Protein AF-A0A2S9GFE5-F1 (afdb_monomer)

Foldseek 3Di:
DDDPDVDDPPPPLLVLLVVQLVCLVCVVVVVHDSVAAEQEDPACSLQSLVVLQVQWPPCVSCVPPDPPGTSHHPYGHRDNYDHD

Solvent-accessible surface area (backbone atoms only — not comparable to full-atom values): 4784 Å² total; per-residue (Å²): 106,59,55,70,81,89,34,52,86,68,46,33,61,31,41,48,38,52,51,38,24,48,42,50,76,44,25,57,86,74,79,41,59,44,92,59,44,71,39,69,24,53,39,73,37,4,29,49,25,48,53,44,56,76,41,52,66,41,68,91,57,40,81,89,52,64,95,85,55,53,31,62,54,78,42,67,47,60,42,74,44,64,90,128

Mean predicted aligned error: 2.92 Å

Structure (mmCIF, N/CA/C/O backbone):
data_AF-A0A2S9GFE5-F1
#
_entry.id   AF-A0A2S9GFE5-F1
#
loop_
_atom_site.group_PDB
_atom_site.id
_atom_site.type_symbol
_atom_site.label_atom_id
_atom_site.label_alt_id
_atom_site.label_comp_id
_atom_site.label_asym_id
_atom_site.label_entity_id
_atom_site.label_seq_id
_atom_site.pdbx_PDB_ins_code
_atom_site.Cartn_x
_atom_site.Cartn_y
_atom_site.Cartn_z
_atom_site.occupancy
_atom_site.B_iso_or_equiv
_atom_site.auth_seq_id
_atom_site.auth_comp_id
_atom_site.auth_asym_id
_atom_site.auth_atom_id
_atom_site.pdbx_PDB_model_num
ATOM 1 N N . TYR A 1 1 ? 10.271 -2.939 -0.055 1.00 83.44 1 TYR A N 1
ATOM 2 C CA . TYR A 1 1 ? 10.095 -4.236 -0.743 1.00 83.44 1 TYR A CA 1
ATOM 3 C C . TYR A 1 1 ? 11.451 -4.761 -1.196 1.00 83.44 1 TYR A C 1
ATOM 5 O O . TYR A 1 1 ? 12.387 -3.978 -1.321 1.00 83.44 1 TYR A O 1
ATOM 13 N N . ARG A 1 2 ? 11.587 -6.069 -1.424 1.00 92.06 2 ARG A N 1
ATOM 14 C CA . ARG A 1 2 ? 12.822 -6.684 -1.941 1.00 92.06 2 ARG A CA 1
ATOM 15 C C . ARG A 1 2 ? 13.100 -6.289 -3.396 1.00 92.06 2 ARG A C 1
ATOM 17 O O . ARG A 1 2 ? 12.175 -6.262 -4.197 1.00 92.06 2 ARG A O 1
ATOM 24 N N . THR A 1 3 ? 14.359 -6.034 -3.758 1.00 91.56 3 THR A N 1
ATOM 25 C CA . THR A 1 3 ? 14.745 -5.468 -5.067 1.00 91.56 3 THR A CA 1
ATOM 26 C C . THR A 1 3 ? 15.274 -6.496 -6.079 1.00 91.56 3 THR A C 1
ATOM 28 O O . THR A 1 3 ? 15.810 -7.554 -5.733 1.00 91.56 3 THR A O 1
ATOM 31 N N . SER A 1 4 ? 15.137 -6.156 -7.364 1.00 90.94 4 SER A N 1
ATOM 32 C CA . SER A 1 4 ? 15.761 -6.866 -8.488 1.00 90.94 4 SER A CA 1
ATOM 33 C C . SER A 1 4 ? 17.271 -6.583 -8.558 1.00 90.94 4 SER A C 1
ATOM 35 O O . SER A 1 4 ? 17.710 -5.548 -8.060 1.00 90.94 4 SER A O 1
ATOM 37 N N . PRO A 1 5 ? 18.076 -7.468 -9.180 1.00 91.56 5 PRO A N 1
ATOM 38 C CA . PRO A 1 5 ? 17.691 -8.735 -9.817 1.00 91.56 5 PRO A CA 1
ATOM 39 C C . PRO A 1 5 ? 17.567 -9.909 -8.833 1.00 91.56 5 PRO A C 1
ATOM 41 O O . PRO A 1 5 ? 17.001 -10.943 -9.184 1.00 91.56 5 PRO A O 1
ATOM 44 N N . LYS A 1 6 ? 18.055 -9.753 -7.592 1.00 95.44 6 LYS A N 1
ATOM 45 C CA . LYS A 1 6 ? 18.060 -10.811 -6.566 1.00 95.44 6 LYS A CA 1
ATOM 46 C C . LYS A 1 6 ? 16.655 -11.345 -6.269 1.00 95.44 6 LYS A C 1
ATOM 48 O O . LYS A 1 6 ? 16.477 -12.540 -6.039 1.00 95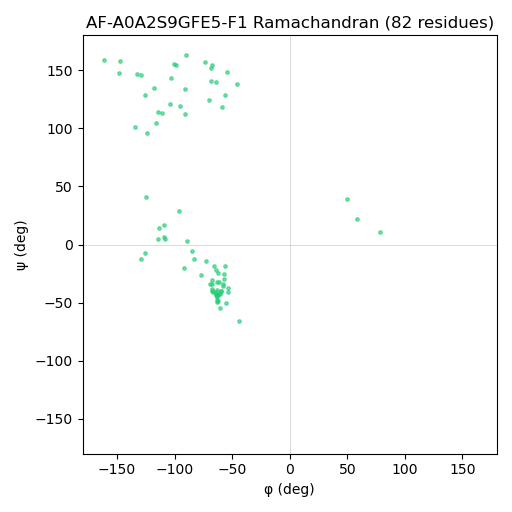.44 6 LYS A O 1
ATOM 53 N N . HIS A 1 7 ? 15.651 -10.472 -6.309 1.00 94.00 7 HIS A N 1
ATOM 54 C CA . HIS A 1 7 ? 14.250 -10.827 -6.131 1.00 94.00 7 HIS A CA 1
ATOM 55 C C . HIS A 1 7 ? 13.444 -10.359 -7.342 1.00 94.00 7 HIS A C 1
ATOM 57 O O . HIS A 1 7 ? 13.053 -9.200 -7.444 1.00 94.00 7 HIS A O 1
ATOM 63 N N . ARG A 1 8 ? 13.228 -11.281 -8.282 1.00 94.12 8 ARG A N 1
ATOM 64 C CA . ARG A 1 8 ? 12.471 -11.022 -9.510 1.00 94.12 8 ARG A CA 1
ATOM 65 C C . ARG A 1 8 ? 10.991 -10.759 -9.219 1.00 94.12 8 ARG A C 1
ATOM 67 O O . ARG A 1 8 ? 10.444 -11.252 -8.226 1.00 94.12 8 ARG A O 1
ATOM 74 N N . TRP A 1 9 ? 10.358 -10.026 -10.132 1.00 93.12 9 TRP A N 1
ATOM 75 C CA . TRP A 1 9 ? 8.906 -9.866 -10.193 1.00 93.12 9 TRP A CA 1
ATOM 76 C C . TRP A 1 9 ? 8.193 -11.227 -10.039 1.00 93.12 9 TRP A C 1
ATOM 78 O O . TRP A 1 9 ? 8.677 -12.208 -10.613 1.00 93.12 9 TRP A O 1
ATOM 88 N N . PRO A 1 10 ? 7.085 -11.338 -9.273 1.00 93.88 10 PRO A N 1
ATOM 89 C CA . PRO A 1 10 ? 6.339 -10.294 -8.552 1.00 93.88 10 PRO A CA 1
ATOM 90 C C . PRO A 1 10 ? 6.705 -10.133 -7.061 1.00 93.88 10 PRO A C 1
ATOM 92 O O . PRO A 1 10 ? 5.867 -9.754 -6.245 1.00 93.88 10 PRO A O 1
ATOM 95 N N . ARG A 1 11 ? 7.944 -10.428 -6.636 1.00 94.75 11 ARG A N 1
ATOM 96 C CA . ARG A 1 11 ? 8.322 -10.352 -5.204 1.00 94.75 11 ARG A CA 1
ATOM 97 C C . ARG A 1 11 ? 8.116 -8.9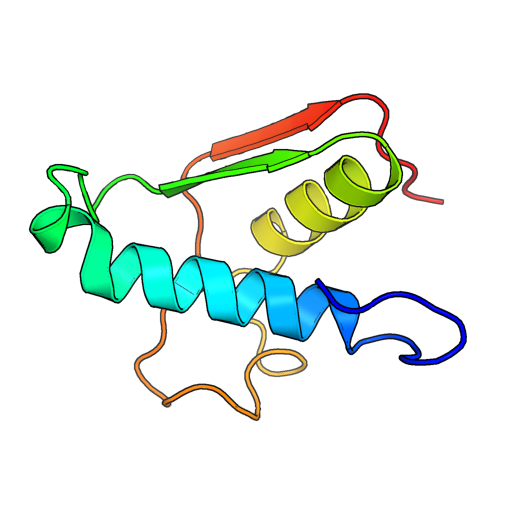62 -4.588 1.00 94.75 11 ARG A C 1
ATOM 99 O O . ARG A 1 11 ? 7.754 -8.881 -3.419 1.00 94.75 11 ARG A O 1
ATOM 106 N N . GLN A 1 12 ? 8.322 -7.906 -5.368 1.00 95.25 12 GLN A N 1
ATOM 107 C CA . GLN A 1 12 ? 8.175 -6.512 -4.960 1.00 95.25 12 GLN A CA 1
ATOM 108 C C . GLN A 1 12 ? 6.742 -6.214 -4.506 1.00 95.25 12 GLN A C 1
ATOM 110 O O . GLN A 1 12 ? 6.536 -5.761 -3.382 1.00 95.25 12 GLN A O 1
ATOM 115 N N . ILE A 1 13 ? 5.760 -6.506 -5.367 1.00 96.00 13 ILE A N 1
ATOM 116 C CA . ILE A 1 13 ? 4.352 -6.197 -5.102 1.00 96.00 13 ILE A CA 1
ATOM 117 C C . ILE A 1 13 ? 3.787 -7.062 -3.974 1.00 96.00 13 ILE A C 1
ATOM 119 O O . ILE A 1 13 ? 3.012 -6.569 -3.160 1.00 96.00 13 ILE A O 1
ATOM 123 N N . ILE A 1 14 ? 4.248 -8.313 -3.851 1.00 96.44 14 ILE A N 1
ATOM 124 C CA . ILE A 1 14 ? 3.884 -9.189 -2.728 1.00 96.44 14 ILE A CA 1
ATOM 125 C C . ILE A 1 14 ? 4.329 -8.569 -1.395 1.00 96.44 14 ILE A C 1
ATOM 127 O O . ILE A 1 14 ? 3.567 -8.575 -0.433 1.00 96.44 14 ILE A O 1
ATOM 131 N N . ASP A 1 15 ? 5.538 -8.003 -1.330 1.00 96.62 15 ASP A N 1
ATOM 132 C CA . ASP A 1 15 ? 6.026 -7.357 -0.106 1.00 96.62 15 ASP A CA 1
ATOM 133 C C . ASP A 1 15 ? 5.237 -6.082 0.224 1.00 96.62 15 ASP A C 1
ATOM 135 O O . ASP A 1 15 ? 4.964 -5.816 1.391 1.00 96.62 15 ASP A O 1
ATOM 139 N N . VAL A 1 16 ? 4.862 -5.296 -0.791 1.00 97.06 16 VAL A N 1
ATOM 140 C CA . VAL A 1 16 ? 4.027 -4.096 -0.604 1.00 97.06 16 VAL A CA 1
ATOM 141 C C . VAL A 1 16 ? 2.651 -4.483 -0.068 1.00 97.06 16 VAL A C 1
ATOM 143 O O . VAL A 1 16 ? 2.193 -3.904 0.912 1.00 97.06 16 VAL A O 1
ATOM 146 N N . LYS A 1 17 ? 2.024 -5.515 -0.638 1.00 97.75 17 LYS A N 1
ATOM 147 C CA . LYS A 1 17 ? 0.750 -6.047 -0.148 1.00 97.75 17 LYS A CA 1
ATOM 148 C C . LYS A 1 17 ? 0.843 -6.582 1.275 1.00 97.75 17 LYS A C 1
ATOM 150 O O . LYS A 1 17 ? -0.024 -6.284 2.088 1.00 97.75 17 LYS A O 1
ATOM 155 N N . ALA A 1 18 ? 1.911 -7.304 1.608 1.00 97.06 18 ALA A N 1
ATOM 156 C CA . ALA A 1 18 ? 2.142 -7.754 2.977 1.00 97.06 18 ALA A CA 1
ATOM 157 C C . ALA A 1 18 ? 2.250 -6.577 3.961 1.00 97.06 18 ALA A C 1
ATOM 159 O O . ALA A 1 18 ? 1.693 -6.647 5.054 1.00 97.06 18 ALA A O 1
ATOM 160 N N . ALA A 1 19 ? 2.912 -5.486 3.565 1.00 96.88 19 ALA A N 1
ATOM 161 C CA . ALA A 1 19 ? 3.007 -4.283 4.385 1.00 96.88 19 ALA A CA 1
ATOM 162 C C . ALA A 1 19 ? 1.647 -3.587 4.569 1.00 96.88 19 ALA A C 1
ATOM 164 O O . ALA A 1 19 ? 1.334 -3.178 5.683 1.00 96.88 19 ALA A O 1
ATOM 165 N N . ILE A 1 20 ? 0.821 -3.503 3.519 1.00 97.50 20 ILE A N 1
ATOM 166 C CA . ILE A 1 20 ? -0.538 -2.938 3.605 1.00 97.50 20 ILE A CA 1
ATOM 167 C C . ILE A 1 20 ? -1.410 -3.774 4.543 1.00 97.50 20 ILE A C 1
ATOM 169 O O . ILE A 1 20 ? -2.012 -3.224 5.461 1.00 97.50 20 ILE A O 1
ATOM 173 N N . ALA A 1 21 ? -1.425 -5.099 4.368 1.00 97.38 21 ALA A N 1
ATOM 174 C CA . ALA A 1 21 ? -2.186 -5.995 5.236 1.00 97.38 21 ALA A CA 1
ATOM 175 C C . ALA A 1 21 ? -1.740 -5.891 6.698 1.00 97.38 21 ALA A C 1
ATOM 177 O O . ALA A 1 21 ? -2.568 -5.870 7.609 1.00 97.38 21 ALA A O 1
ATOM 178 N N . TRP A 1 22 ? -0.431 -5.781 6.931 1.00 96.62 22 TRP A N 1
ATOM 179 C CA . TRP A 1 22 ? 0.097 -5.558 8.269 1.00 96.62 22 TRP A CA 1
ATOM 180 C C . TRP A 1 22 ? -0.353 -4.205 8.837 1.00 96.62 22 TRP A C 1
ATOM 182 O O . TRP A 1 22 ? -0.787 -4.156 9.986 1.00 96.62 22 TRP A O 1
ATOM 192 N N . ALA A 1 23 ? -0.318 -3.130 8.045 1.00 96.69 23 ALA A N 1
ATOM 193 C CA . ALA A 1 23 ? -0.778 -1.812 8.474 1.00 96.69 23 ALA A CA 1
ATOM 194 C C . ALA A 1 23 ? -2.277 -1.819 8.821 1.00 96.69 23 ALA A C 1
ATOM 196 O O . ALA A 1 23 ? -2.638 -1.409 9.921 1.00 96.69 23 ALA A O 1
ATOM 197 N N . ARG A 1 24 ? -3.138 -2.376 7.957 1.00 96.31 24 ARG A N 1
ATOM 198 C CA . ARG A 1 24 ? -4.578 -2.564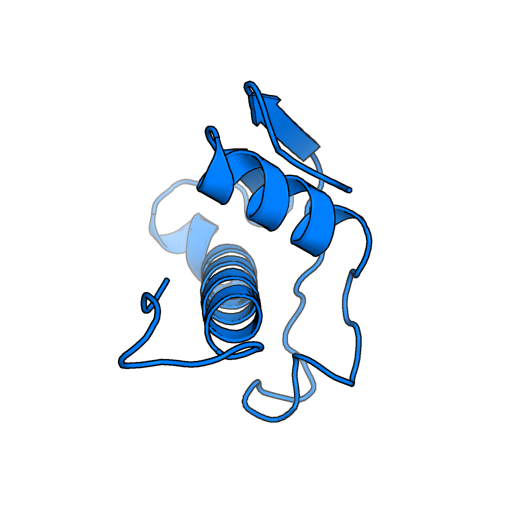 8.227 1.00 96.31 24 ARG A CA 1
ATOM 199 C C . ARG A 1 24 ? -4.830 -3.320 9.534 1.00 96.31 24 ARG A C 1
ATOM 201 O O . ARG A 1 24 ? -5.720 -2.958 10.297 1.00 96.31 24 ARG A O 1
ATOM 208 N N . ALA A 1 25 ? -4.038 -4.352 9.816 1.00 96.12 25 ALA A N 1
ATOM 209 C CA . ALA A 1 25 ? -4.219 -5.165 11.013 1.00 96.12 25 ALA A CA 1
ATOM 210 C C . ALA A 1 25 ? -3.700 -4.506 12.306 1.00 96.12 25 ALA A C 1
ATOM 212 O O . ALA A 1 25 ? -4.195 -4.841 13.381 1.00 96.12 25 ALA A O 1
ATOM 213 N N . ASN A 1 26 ? -2.718 -3.598 12.228 1.00 96.44 26 ASN A N 1
ATOM 214 C CA . ASN A 1 26 ? -1.967 -3.152 13.411 1.00 96.44 26 ASN A CA 1
ATOM 215 C C . ASN A 1 26 ? -1.930 -1.632 13.635 1.00 96.44 26 ASN A C 1
ATOM 217 O O . ASN A 1 26 ? -1.420 -1.212 14.668 1.00 96.44 26 ASN A O 1
ATOM 221 N N . ALA A 1 27 ? -2.424 -0.796 12.713 1.00 96.56 27 ALA A N 1
ATOM 222 C CA . ALA A 1 27 ? -2.263 0.663 12.795 1.00 96.56 27 ALA A CA 1
ATOM 223 C C . ALA A 1 27 ? -2.743 1.277 14.126 1.00 96.56 27 ALA A C 1
ATOM 225 O O . ALA A 1 27 ? -2.079 2.164 14.658 1.00 96.56 27 ALA A O 1
ATOM 226 N N . ASP A 1 28 ? -3.832 0.768 14.701 1.00 96.56 28 ASP A N 1
ATOM 227 C CA . ASP A 1 28 ? -4.400 1.236 15.972 1.00 96.56 28 ASP A CA 1
ATOM 228 C C . ASP A 1 28 ? -3.461 1.041 17.168 1.00 96.56 28 ASP A C 1
ATOM 230 O O . ASP A 1 28 ? -3.420 1.882 18.064 1.00 96.56 28 ASP A O 1
ATOM 234 N N . GLN A 1 29 ? -2.642 -0.015 17.153 1.00 97.31 29 GLN A N 1
ATOM 235 C CA . GLN A 1 29 ? -1.638 -0.276 18.190 1.00 97.31 29 GLN A CA 1
ATOM 236 C C . GLN A 1 29 ? -0.534 0.790 18.209 1.00 97.31 29 GLN A C 1
ATOM 238 O O . GLN A 1 29 ? 0.179 0.931 19.201 1.00 97.31 29 GLN A O 1
ATOM 243 N N . TYR A 1 30 ? -0.403 1.551 17.12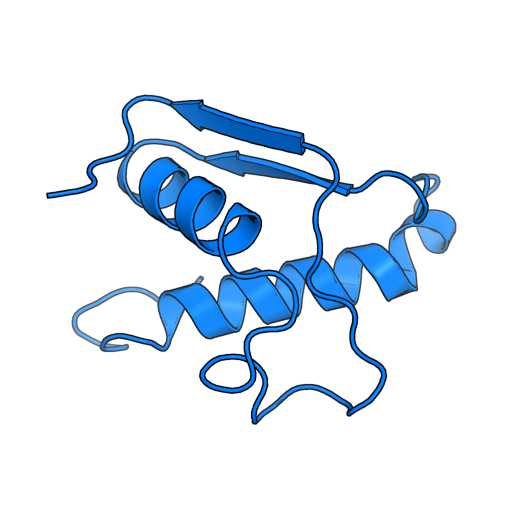1 1.00 95.81 30 TYR A N 1
ATOM 244 C CA . TYR A 1 30 ? 0.582 2.615 16.951 1.00 95.81 30 TYR A CA 1
ATOM 245 C C . TYR A 1 30 ? -0.066 4.006 16.861 1.00 95.81 30 TYR A C 1
ATOM 247 O O . TYR A 1 30 ? 0.591 4.963 16.458 1.00 95.81 30 TYR A O 1
ATOM 255 N N . GLY A 1 31 ? -1.347 4.128 17.234 1.00 95.44 31 GLY A N 1
ATOM 256 C CA . GLY A 1 31 ? -2.089 5.393 17.220 1.00 95.44 31 GLY A CA 1
ATOM 257 C C . GLY A 1 31 ? -2.578 5.845 15.839 1.00 95.44 31 GLY A C 1
ATOM 258 O O . GLY A 1 31 ? -3.012 6.985 15.696 1.00 95.44 31 GLY A O 1
ATOM 259 N N . GLY A 1 32 ? -2.504 4.980 14.825 1.00 95.19 32 GLY A N 1
ATOM 260 C CA . GLY A 1 32 ? -3.073 5.215 13.498 1.00 95.19 32 GLY A CA 1
ATOM 261 C C . GLY A 1 32 ? -4.513 4.714 13.370 1.00 95.19 32 GLY A C 1
ATOM 262 O O . GLY A 1 32 ? -4.972 3.879 14.147 1.00 95.19 32 GLY A O 1
ATOM 263 N N . ASP A 1 33 ? -5.224 5.187 12.348 1.00 95.62 33 ASP A N 1
ATOM 264 C CA . ASP A 1 33 ? -6.555 4.685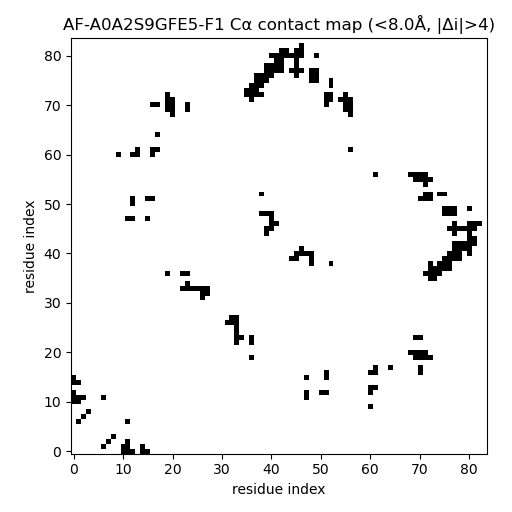 12.008 1.00 95.62 33 ASP A CA 1
ATOM 265 C C . ASP A 1 33 ? -6.456 3.531 11.001 1.00 95.62 33 ASP A C 1
ATOM 267 O O . ASP A 1 33 ? -6.103 3.723 9.839 1.00 95.62 33 ASP A O 1
ATOM 271 N N . ARG A 1 34 ? -6.802 2.313 11.430 1.00 93.31 34 ARG A N 1
ATOM 272 C CA . ARG A 1 34 ? -6.872 1.146 10.532 1.00 93.31 34 ARG A CA 1
ATOM 273 C C . ARG A 1 34 ? -7.940 1.284 9.439 1.00 93.31 34 ARG A C 1
ATOM 275 O O . ARG A 1 34 ? -7.843 0.602 8.419 1.00 93.31 34 ARG A O 1
ATOM 282 N N . GLY A 1 35 ? -8.941 2.143 9.640 1.00 95.75 35 GLY A N 1
ATOM 283 C CA . GLY A 1 35 ? -9.979 2.474 8.667 1.00 95.75 35 GLY A CA 1
ATOM 284 C C . GLY A 1 35 ? -9.485 3.354 7.520 1.00 95.75 35 GLY A C 1
ATOM 285 O O . GLY A 1 35 ? -10.156 3.412 6.495 1.00 95.75 35 GLY A O 1
ATOM 286 N N . PHE A 1 36 ? -8.302 3.968 7.648 1.00 97.06 36 PHE A N 1
ATOM 287 C CA . PHE A 1 36 ? -7.712 4.807 6.609 1.00 97.06 36 PHE A CA 1
ATOM 288 C C . PHE A 1 36 ? -6.221 4.500 6.388 1.00 97.06 36 PHE A C 1
ATOM 290 O O . PHE A 1 36 ? -5.347 4.959 7.123 1.00 97.06 36 PHE A O 1
ATOM 297 N N . VAL A 1 37 ? -5.907 3.750 5.330 1.00 97.56 37 VAL A N 1
ATOM 298 C CA . VAL A 1 37 ? -4.542 3.390 4.929 1.00 97.56 37 VAL A CA 1
ATOM 299 C C . VAL A 1 37 ? -4.212 4.028 3.585 1.00 97.56 37 VAL A C 1
ATOM 301 O O . VAL A 1 37 ? -4.763 3.662 2.550 1.00 97.56 37 VAL A O 1
ATOM 304 N N . ALA A 1 38 ? -3.257 4.957 3.591 1.00 97.38 38 ALA A N 1
ATOM 305 C CA . ALA A 1 38 ? -2.713 5.570 2.384 1.00 97.38 38 ALA A CA 1
ATOM 306 C C . ALA A 1 38 ? -1.341 4.981 2.034 1.00 97.38 38 ALA A C 1
ATOM 308 O O . ALA A 1 38 ? -0.518 4.725 2.916 1.00 97.38 38 ALA A O 1
ATOM 309 N N . VAL A 1 39 ? -1.062 4.823 0.740 1.00 97.19 39 VAL A N 1
ATOM 310 C CA . VAL A 1 39 ? 0.266 4.443 0.238 1.00 97.19 39 VAL A CA 1
ATOM 311 C C . VAL A 1 39 ? 0.841 5.541 -0.641 1.00 97.19 39 VAL A C 1
ATOM 313 O O . VAL A 1 39 ? 0.169 6.085 -1.514 1.00 97.19 39 VAL A O 1
ATOM 316 N N . ALA A 1 40 ? 2.112 5.858 -0.422 1.00 96.88 40 ALA A N 1
ATOM 317 C CA . ALA A 1 40 ? 2.835 6.853 -1.196 1.00 96.88 40 ALA A CA 1
ATOM 318 C C . ALA A 1 40 ? 4.161 6.282 -1.701 1.00 96.88 40 ALA A C 1
ATOM 320 O O . ALA A 1 40 ? 4.802 5.483 -1.015 1.00 96.88 40 ALA A O 1
ATOM 321 N N . GLY A 1 41 ? 4.595 6.696 -2.891 1.00 95.56 41 GLY A N 1
ATOM 322 C CA . GLY A 1 41 ? 5.855 6.221 -3.451 1.00 95.56 41 GLY A CA 1
ATOM 323 C C . GLY A 1 41 ? 6.419 7.090 -4.570 1.00 95.56 41 GLY A C 1
ATOM 324 O O . GLY A 1 41 ? 5.698 7.842 -5.220 1.00 95.56 41 GLY A O 1
ATOM 325 N N . CYS A 1 42 ? 7.730 6.955 -4.796 1.00 92.81 42 CYS A N 1
ATOM 326 C CA . CYS A 1 42 ? 8.496 7.684 -5.807 1.00 92.81 42 CYS A CA 1
ATOM 327 C C . CYS A 1 42 ? 9.648 6.823 -6.359 1.00 92.81 42 CYS A C 1
ATOM 329 O O . CYS A 1 42 ? 10.131 5.919 -5.668 1.00 92.81 42 CYS A O 1
ATOM 331 N N . PRO A 1 43 ? 10.160 7.115 -7.562 1.00 93.06 43 PRO A N 1
ATOM 332 C CA . PRO A 1 43 ? 9.630 6.697 -8.867 1.00 93.06 43 PRO A CA 1
ATOM 333 C C . PRO A 1 43 ? 9.206 5.221 -8.924 1.00 93.06 43 PRO A C 1
ATOM 335 O O . PRO A 1 43 ? 8.016 4.927 -8.962 1.00 93.06 43 PRO A O 1
ATOM 338 N N . ALA A 1 44 ? 10.133 4.261 -8.811 1.00 91.88 44 ALA A N 1
ATOM 339 C CA . ALA A 1 44 ? 9.787 2.834 -8.762 1.00 91.88 44 ALA A CA 1
ATOM 340 C C . ALA A 1 44 ? 8.816 2.511 -7.606 1.00 91.88 44 ALA A C 1
ATOM 342 O O . ALA A 1 44 ? 7.988 1.607 -7.704 1.00 91.88 44 ALA A O 1
ATOM 343 N N . GLY A 1 45 ? 8.879 3.278 -6.511 1.00 93.38 45 GLY A N 1
ATOM 344 C CA . GLY A 1 45 ? 7.881 3.224 -5.445 1.00 93.38 45 GLY A CA 1
ATOM 345 C C . GLY A 1 45 ? 6.503 3.743 -5.865 1.00 93.38 45 GLY A C 1
ATOM 346 O O . GLY A 1 45 ? 5.509 3.197 -5.410 1.00 93.38 45 GLY A O 1
ATOM 347 N N . GLY A 1 46 ? 6.425 4.750 -6.738 1.00 95.00 46 GLY A N 1
ATOM 348 C CA . GLY A 1 46 ? 5.169 5.282 -7.277 1.00 95.00 46 GLY A CA 1
ATOM 349 C C . GLY A 1 46 ? 4.470 4.277 -8.192 1.00 95.00 46 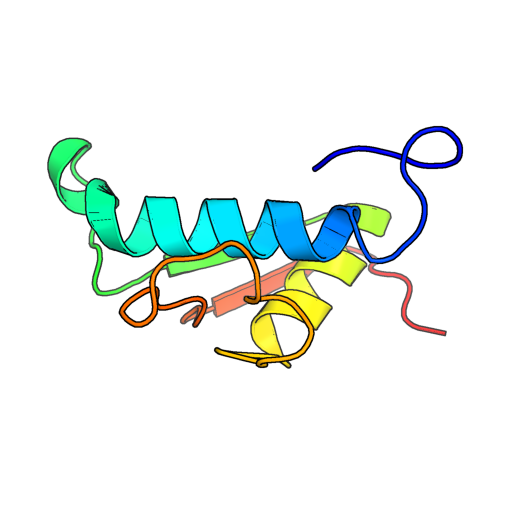GLY A C 1
ATOM 350 O O . GLY A 1 46 ? 3.265 4.056 -8.064 1.00 95.00 46 GLY A O 1
ATOM 351 N N . HIS A 1 47 ? 5.246 3.561 -9.016 1.00 95.69 47 HIS A N 1
ATOM 352 C CA . HIS A 1 47 ? 4.745 2.401 -9.761 1.00 95.69 47 HIS A CA 1
ATOM 353 C C . HIS A 1 47 ? 4.127 1.357 -8.815 1.00 95.69 47 HIS A C 1
ATOM 355 O O . HIS A 1 47 ? 2.977 0.963 -8.991 1.00 95.69 47 HIS A O 1
ATOM 361 N N . MET A 1 48 ? 4.844 0.970 -7.752 1.00 96.56 48 MET A N 1
ATOM 362 C CA . MET A 1 48 ? 4.335 0.011 -6.763 1.00 96.56 48 MET A CA 1
ATOM 363 C C . MET A 1 48 ? 3.110 0.519 -5.989 1.00 96.56 48 MET A C 1
ATOM 365 O O . MET A 1 48 ? 2.189 -0.257 -5.754 1.00 96.56 48 MET A O 1
ATOM 369 N N . ALA A 1 49 ? 3.085 1.795 -5.594 1.00 97.00 49 ALA A N 1
ATOM 370 C CA . ALA A 1 49 ? 1.960 2.397 -4.879 1.00 97.00 49 ALA A CA 1
ATOM 371 C C . ALA A 1 49 ? 0.694 2.400 -5.750 1.00 97.00 49 ALA A C 1
ATOM 373 O O . ALA A 1 49 ? -0.371 1.983 -5.300 1.00 97.00 49 ALA A O 1
ATOM 374 N N . THR A 1 50 ? 0.840 2.782 -7.022 1.00 96.81 50 THR A N 1
ATOM 375 C CA . THR A 1 50 ? -0.245 2.757 -8.014 1.00 96.81 50 THR A CA 1
ATOM 376 C C . THR A 1 50 ? -0.738 1.339 -8.255 1.00 96.81 50 THR A C 1
ATOM 378 O O . THR A 1 50 ? -1.935 1.075 -8.176 1.00 96.81 50 THR A O 1
ATOM 381 N N . LEU A 1 51 ? 0.181 0.398 -8.474 1.00 96.50 51 LEU A N 1
ATOM 382 C CA . LEU A 1 51 ? -0.170 -0.993 -8.722 1.00 96.50 51 LEU A CA 1
ATOM 383 C C . LEU A 1 51 ? -0.881 -1.635 -7.527 1.00 96.50 51 LEU A C 1
ATOM 385 O O . LEU A 1 51 ? -1.837 -2.382 -7.714 1.00 96.50 51 LEU A O 1
ATOM 389 N N . ALA A 1 52 ? -0.455 -1.328 -6.300 1.00 97.25 52 ALA A N 1
ATOM 390 C CA . ALA A 1 52 ? -1.117 -1.807 -5.092 1.00 97.25 52 ALA A CA 1
ATOM 391 C C . ALA A 1 52 ? -2.545 -1.257 -4.962 1.00 97.25 52 ALA A C 1
ATOM 393 O O . ALA A 1 52 ? -3.453 -2.029 -4.660 1.00 97.25 52 ALA A O 1
ATOM 394 N N . GLY A 1 53 ? -2.752 0.033 -5.249 1.00 97.38 53 GLY A N 1
ATOM 395 C CA . GLY A 1 53 ? -4.080 0.650 -5.212 1.00 97.38 53 GLY A CA 1
ATOM 396 C C . GLY A 1 53 ? -5.040 0.155 -6.291 1.00 97.38 53 GLY A C 1
ATOM 397 O O . GLY A 1 53 ? -6.237 0.069 -6.043 1.00 97.38 53 GLY A O 1
ATOM 398 N N . LEU A 1 54 ? -4.528 -0.230 -7.463 1.00 96.69 54 LEU A N 1
ATOM 399 C CA . LEU A 1 54 ? -5.338 -0.767 -8.565 1.00 96.69 54 LEU A CA 1
ATOM 400 C C . LEU A 1 54 ? -5.617 -2.275 -8.462 1.00 96.69 54 LEU A C 1
ATOM 402 O O . LEU A 1 54 ? -6.367 -2.809 -9.273 1.00 96.69 54 LEU A O 1
ATOM 406 N N . SER A 1 55 ? -5.025 -2.971 -7.490 1.00 96.94 55 SER A N 1
ATOM 407 C CA . SER A 1 55 ? -5.131 -4.431 -7.348 1.00 96.94 55 SER A CA 1
ATOM 408 C C . SER A 1 55 ? -5.640 -4.878 -5.974 1.00 96.94 55 SER A C 1
ATOM 410 O O . SER A 1 55 ? -5.089 -5.832 -5.411 1.00 96.94 55 SER A O 1
ATOM 412 N N . PRO A 1 56 ? -6.635 -4.215 -5.357 1.00 97.06 56 PRO A N 1
ATOM 413 C CA . PRO A 1 56 ? -7.050 -4.556 -4.001 1.00 97.06 56 PRO A CA 1
ATOM 414 C C . PRO A 1 56 ? -7.434 -6.036 -3.930 1.00 97.06 56 PRO A C 1
ATOM 416 O O . PRO A 1 56 ? -8.205 -6.534 -4.746 1.00 97.06 56 PRO A O 1
ATOM 419 N N . ASN A 1 57 ? -6.858 -6.750 -2.966 1.00 96.56 57 ASN A N 1
ATOM 420 C CA . ASN A 1 57 ? -7.152 -8.161 -2.720 1.00 96.56 57 ASN A CA 1
ATOM 421 C C . ASN A 1 57 ? -6.910 -9.130 -3.898 1.00 96.56 57 ASN A C 1
ATOM 423 O O . ASN A 1 57 ? -7.434 -10.242 -3.894 1.00 96.56 57 ASN A O 1
ATOM 427 N N . ASP A 1 58 ? -6.068 -8.752 -4.870 1.00 96.38 58 ASP A N 1
ATOM 428 C CA . ASP A 1 58 ? -5.760 -9.594 -6.032 1.00 96.38 58 ASP A CA 1
ATOM 429 C C . ASP A 1 58 ? -5.15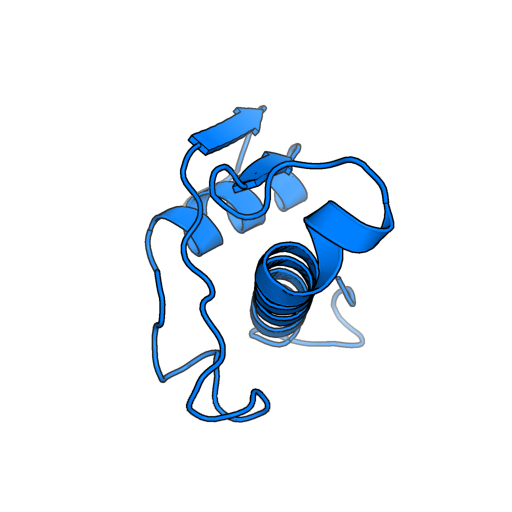1 -10.956 -5.619 1.00 96.38 58 ASP A C 1
ATOM 431 O O . ASP A 1 58 ? -4.050 -11.000 -5.044 1.00 96.38 58 ASP A O 1
ATOM 435 N N . PRO A 1 59 ? -5.810 -12.089 -5.937 1.00 93.88 59 PRO A N 1
ATOM 436 C CA . PRO A 1 59 ? -5.363 -13.414 -5.519 1.00 93.88 59 PRO A CA 1
ATOM 437 C C . PRO A 1 59 ? -3.984 -13.798 -6.074 1.00 93.88 59 PRO A C 1
ATOM 439 O O . PRO A 1 59 ? -3.279 -14.600 -5.454 1.00 93.88 59 PRO A O 1
ATOM 442 N N . GLN A 1 60 ? -3.546 -13.214 -7.195 1.00 94.38 60 GLN A N 1
ATOM 443 C CA . GLN A 1 60 ? -2.233 -13.479 -7.778 1.00 94.38 60 GLN A CA 1
ATOM 444 C C . GLN A 1 60 ? -1.091 -13.078 -6.831 1.00 94.38 60 GLN A C 1
ATOM 446 O O . GLN A 1 60 ? -0.037 -13.721 -6.823 1.00 94.38 60 GLN A O 1
ATOM 451 N N . TRP A 1 61 ? -1.285 -12.040 -6.011 1.00 94.00 61 TRP A N 1
ATOM 452 C CA . TRP A 1 61 ? -0.232 -11.456 -5.170 1.00 94.00 61 TRP A CA 1
ATOM 453 C C . TRP A 1 61 ? -0.464 -11.630 -3.662 1.00 94.00 61 TRP A C 1
ATOM 455 O O . TRP A 1 61 ? 0.347 -11.160 -2.865 1.00 94.00 61 TRP A O 1
ATOM 465 N N . GLN A 1 62 ? -1.513 -12.356 -3.259 1.00 91.62 62 GLN A N 1
ATOM 466 C CA . GLN A 1 62 ? -1.844 -12.625 -1.850 1.00 91.62 62 GLN A CA 1
ATOM 467 C C . GLN A 1 62 ? -1.626 -14.071 -1.401 1.00 91.62 62 GLN A C 1
ATOM 469 O O . GLN A 1 62 ? -1.929 -14.411 -0.266 1.00 91.62 62 GLN A O 1
ATOM 474 N N . GLN A 1 63 ? -1.049 -14.927 -2.244 1.00 88.81 63 GLN A N 1
ATOM 475 C CA . GLN A 1 63 ? -0.902 -16.370 -1.981 1.00 88.81 63 GLN A CA 1
ATOM 476 C C . GLN A 1 63 ? -0.168 -16.720 -0.671 1.00 88.81 63 GLN 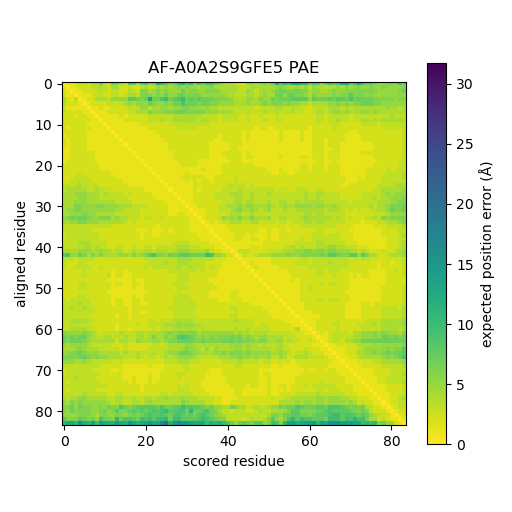A C 1
ATOM 478 O O . GLN A 1 63 ? -0.224 -17.856 -0.213 1.00 88.81 63 GLN A O 1
ATOM 483 N N . ARG A 1 64 ? 0.581 -15.769 -0.098 1.00 88.88 64 ARG A N 1
ATOM 484 C CA . ARG A 1 64 ? 1.344 -15.931 1.150 1.00 88.88 64 ARG A CA 1
ATOM 485 C C . ARG A 1 64 ? 0.749 -15.170 2.336 1.00 88.88 64 ARG A C 1
ATOM 487 O O . ARG A 1 64 ? 1.382 -15.125 3.386 1.00 88.88 64 ARG A O 1
ATOM 494 N N . LEU A 1 65 ? -0.406 -14.538 2.157 1.00 93.00 65 LEU A N 1
ATOM 495 C CA . LEU A 1 65 ? -1.115 -13.816 3.205 1.00 93.00 65 LEU A CA 1
ATOM 496 C C . LEU A 1 65 ? -2.234 -14.693 3.781 1.00 93.00 65 LEU A C 1
ATOM 498 O O . LEU A 1 65 ? -2.732 -15.583 3.087 1.00 93.00 65 LEU A O 1
ATOM 502 N N . PRO A 1 66 ? -2.643 -14.460 5.040 1.00 93.06 66 PRO A N 1
ATOM 503 C CA . PRO A 1 66 ? -3.846 -15.075 5.583 1.00 93.06 66 PRO A CA 1
ATOM 504 C C . PRO A 1 66 ? -5.068 -14.798 4.689 1.00 93.06 66 PRO A C 1
ATOM 506 O O . PRO A 1 66 ? -5.157 -13.706 4.128 1.00 93.06 66 PRO A O 1
ATOM 509 N N . PRO A 1 67 ? -6.052 -15.713 4.605 1.00 89.50 67 PRO A N 1
ATOM 510 C CA . PRO A 1 67 ? -7.269 -15.493 3.815 1.00 89.50 67 PRO A CA 1
ATOM 511 C C . PRO A 1 67 ? -8.058 -14.233 4.200 1.00 89.50 67 PRO A C 1
ATOM 513 O O . PRO A 1 67 ? -8.781 -13.687 3.377 1.00 89.50 67 PRO A O 1
ATOM 516 N N . SER A 1 68 ? -7.918 -13.771 5.445 1.00 91.88 68 SER A N 1
ATOM 517 C CA . SER A 1 68 ? -8.564 -12.566 5.972 1.00 91.88 68 SER A CA 1
ATOM 518 C C . SER A 1 68 ? -7.753 -11.280 5.769 1.00 91.88 68 SER A C 1
ATOM 520 O O . SER A 1 68 ? -8.131 -10.242 6.305 1.00 91.88 68 SER A O 1
ATOM 522 N N . ALA A 1 69 ? -6.602 -11.339 5.095 1.00 95.12 69 ALA A N 1
ATOM 523 C CA . ALA A 1 69 ? -5.763 -10.169 4.885 1.00 95.12 69 ALA A CA 1
ATOM 524 C C . ALA A 1 69 ? -6.426 -9.194 3.905 1.00 95.12 69 ALA A C 1
ATOM 526 O O . ALA A 1 69 ? -6.720 -9.561 2.769 1.00 95.12 69 ALA A O 1
ATOM 527 N N . ASP A 1 70 ? -6.601 -7.947 4.342 1.00 96.75 70 ASP A N 1
ATOM 528 C CA . ASP A 1 70 ? -7.052 -6.851 3.491 1.00 96.75 70 ASP A CA 1
ATOM 529 C C . ASP A 1 70 ? -5.846 -6.068 2.959 1.00 96.75 70 ASP A C 1
ATOM 531 O O . ASP A 1 70 ? -5.067 -5.509 3.731 1.00 96.75 70 ASP A O 1
ATOM 535 N N . THR A 1 71 ? -5.681 -6.035 1.638 1.00 97.50 71 THR A N 1
ATOM 536 C CA . THR A 1 71 ? -4.643 -5.242 0.960 1.00 97.50 71 THR A CA 1
ATOM 537 C C . THR A 1 71 ? -5.202 -4.043 0.204 1.00 97.50 71 THR A C 1
ATOM 539 O O . THR A 1 71 ? -4.513 -3.491 -0.658 1.00 97.50 71 THR A O 1
ATOM 542 N N . SER A 1 72 ? -6.440 -3.643 0.500 1.00 97.62 72 SER A N 1
ATOM 543 C CA . SER A 1 72 ? -7.005 -2.383 0.026 1.00 97.62 72 SER A CA 1
ATOM 544 C C . SER A 1 72 ? -6.313 -1.177 0.670 1.00 97.62 72 SER A C 1
ATOM 546 O O . SER A 1 72 ? -5.798 -1.245 1.789 1.00 97.62 72 SER A O 1
ATOM 548 N N . VAL A 1 73 ? -6.312 -0.060 -0.052 1.00 97.81 73 VAL A N 1
ATOM 549 C CA . VAL A 1 73 ? -5.817 1.245 0.402 1.00 97.81 73 VAL A CA 1
ATOM 550 C C . VAL A 1 73 ? -6.861 2.298 0.052 1.00 97.81 73 VAL A C 1
ATOM 552 O O . VAL A 1 73 ? -7.537 2.181 -0.969 1.00 97.81 73 VAL A O 1
ATOM 555 N N . ASP A 1 74 ? -6.978 3.325 0.884 1.00 98.19 74 ASP A N 1
ATOM 556 C CA . ASP A 1 74 ? -7.981 4.388 0.744 1.00 98.19 74 ASP A CA 1
ATOM 557 C C . ASP A 1 74 ? -7.456 5.574 -0.072 1.00 98.19 74 ASP A C 1
ATOM 559 O O . ASP A 1 74 ? -8.226 6.358 -0.623 1.00 98.19 74 ASP A O 1
ATOM 563 N N . ALA A 1 75 ? -6.131 5.704 -0.175 1.00 97.88 75 ALA A N 1
ATOM 564 C CA . ALA A 1 75 ? -5.488 6.727 -0.983 1.00 97.88 75 ALA A CA 1
ATOM 565 C C . ALA A 1 75 ? -4.149 6.248 -1.549 1.00 97.88 75 ALA A C 1
ATOM 567 O O . ALA A 1 75 ? -3.398 5.506 -0.909 1.00 97.88 75 ALA A O 1
ATOM 568 N N . VAL A 1 76 ? -3.830 6.739 -2.747 1.00 97.88 76 VAL A N 1
ATOM 569 C CA . VAL A 1 76 ? -2.547 6.518 -3.415 1.00 97.88 76 VAL A CA 1
ATOM 570 C C . VAL A 1 76 ? -1.938 7.857 -3.794 1.00 97.88 76 VAL A C 1
ATOM 572 O O . VAL A 1 76 ? -2.566 8.662 -4.477 1.00 97.88 76 VAL A O 1
ATOM 575 N N . VAL A 1 77 ? -0.682 8.067 -3.408 1.00 97.00 77 VAL A N 1
ATOM 576 C CA . VAL A 1 77 ? 0.129 9.195 -3.868 1.00 97.00 77 VAL A CA 1
ATOM 577 C C . VAL A 1 77 ? 1.305 8.653 -4.667 1.00 97.00 77 VAL A C 1
ATOM 579 O O . VAL A 1 77 ? 2.270 8.123 -4.115 1.00 97.00 77 VAL A O 1
ATOM 582 N N . SER A 1 78 ? 1.227 8.781 -5.988 1.00 96.00 78 SER A N 1
ATOM 583 C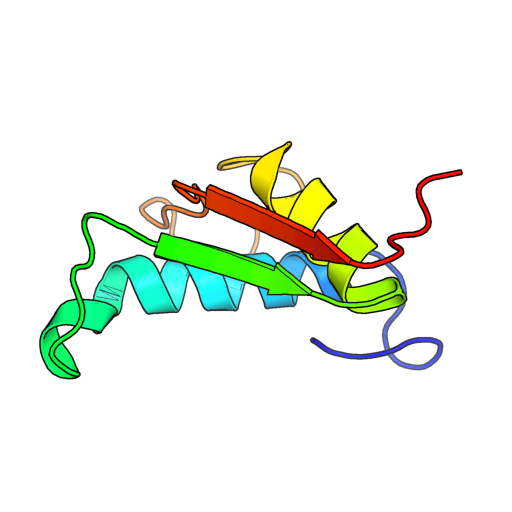 CA . SER A 1 78 ? 2.303 8.363 -6.881 1.00 96.00 78 SER A CA 1
ATOM 584 C C . SER A 1 78 ? 3.071 9.566 -7.402 1.00 96.00 78 SER A C 1
ATOM 586 O O . SER A 1 78 ? 2.508 10.443 -8.054 1.00 96.00 78 SER A O 1
ATOM 588 N N . VAL A 1 79 ? 4.370 9.597 -7.123 1.00 93.69 79 VAL A N 1
ATOM 589 C CA . VAL A 1 79 ? 5.265 10.679 -7.529 1.00 93.69 79 VAL A CA 1
ATOM 590 C C . VAL A 1 79 ? 6.220 10.140 -8.594 1.00 93.69 79 VAL A C 1
ATOM 592 O O . VAL A 1 79 ? 7.029 9.260 -8.311 1.00 93.69 79 VAL A O 1
ATOM 595 N N . TYR A 1 80 ? 6.103 10.634 -9.831 1.00 88.69 80 TYR A N 1
ATOM 596 C CA . TYR A 1 80 ? 6.917 10.214 -10.988 1.00 88.69 80 TYR A CA 1
ATOM 597 C C . TYR A 1 80 ? 7.000 8.685 -11.190 1.00 88.69 80 TYR A C 1
ATOM 599 O O . TYR A 1 80 ? 8.062 8.142 -11.497 1.00 88.69 80 TYR A O 1
ATOM 607 N N . GLY A 1 81 ? 5.889 7.972 -10.970 1.00 84.06 81 GLY A N 1
ATOM 608 C CA . GLY A 1 81 ? 5.813 6.538 -11.249 1.00 84.06 81 GLY A CA 1
ATOM 609 C C . GLY A 1 81 ? 5.974 6.242 -12.744 1.00 84.06 81 GLY A C 1
ATOM 610 O O . GLY A 1 81 ? 5.437 6.967 -13.575 1.00 84.06 81 GLY A O 1
ATOM 611 N N . LEU A 1 82 ? 6.714 5.182 -13.066 1.00 84.69 82 LEU A N 1
ATOM 612 C CA . LEU A 1 82 ? 6.810 4.622 -14.418 1.00 84.69 82 LEU A CA 1
ATOM 613 C C . LEU A 1 82 ? 5.731 3.545 -14.579 1.00 84.69 82 LEU A C 1
ATOM 615 O O . LEU A 1 82 ? 5.582 2.732 -13.667 1.00 84.69 82 LEU A O 1
ATOM 619 N N . TYR A 1 83 ? 4.979 3.518 -15.679 1.00 85.00 83 TYR A N 1
ATOM 620 C CA . TYR A 1 83 ? 3.841 2.592 -15.832 1.00 85.00 83 TYR A CA 1
ATOM 621 C C . TYR A 1 83 ? 3.850 1.782 -17.133 1.00 85.00 83 TYR A C 1
ATOM 623 O O . TYR A 1 83 ? 3.101 0.808 -17.213 1.00 85.00 83 TYR A O 1
ATOM 631 N N . ASP A 1 84 ? 4.700 2.153 -18.091 1.00 72.69 84 ASP A N 1
ATOM 632 C CA . ASP A 1 84 ? 4.868 1.565 -19.420 1.00 72.69 84 ASP A CA 1
ATOM 633 C C . ASP A 1 84 ? 6.344 1.286 -19.761 1.00 72.69 84 ASP A C 1
ATOM 635 O O . ASP A 1 84 ? 7.238 2.039 -19.305 1.00 72.69 84 ASP A O 1
#

Nearest PDB structures (foldseek):
  6nkf-assembly2_B  TM=9.236E-01  e=1.637E-04  metagenome
  6xyc-assembly1_A  TM=9.215E-01  e=5.333E-04  metagenome
  6yq4-assembly3_C  TM=8.830E-01  e=4.354E-03  Fusobacterium nucleatum subsp. nucleatum ATCC 25586
  6yq4-assembly2_B  TM=8.279E-01  e=2.412E-03  Fusobacterium nucleatum subsp. nucleatum ATCC 25586
  6a6o-assembly1_A  TM=8.269E-01  e=1.418E-02  Caldicellulosiruptor acetigenus 6A

pLDDT: mean 94.46, std 4.04, range [72.69, 98.19]

Sequence (84 aa):
YRTSPKHRWPRQIIDVKAAIAWARANADQYGGDRGFVAVAGCPAGGHMATLAGLSPNDPQWQQRLPPSADTSVDAVVSVYGLYD

Secondary structure (DSSP, 8-state):
-PPTTTS-TTHHHHHHHHHHHHHHHHGGGGT--TT--EEEE-THHHHHHHHHHHSTT-TTT-TTS-TT-----SEEEESS----

Radius of gyration: 12.55 Å; Cα contacts (8 Å, |Δi|>4): 133; chains: 1; bounding box: 28×27×38 Å